Protein AF-A0AAW4MU93-F1 (afdb_monomer_lite)

pLDDT: mean 93.66, std 4.76, range [60.31, 97.75]

Radius of gyration: 15.46 Å; chains: 1; bounding box: 36×21×43 Å

Sequence (83 aa):
MLDIVCAGKDVEGTYKVVKHLLDNVGTMYDFRKSGLYKHMKFRDIDKAILDGVKEKLLEGFRNEEKFGYIAGYEPWEKLIFDR

Structure (mmCIF, N/CA/C/O backbone):
data_AF-A0AAW4MU93-F1
#
_entry.id   AF-A0AAW4MU93-F1
#
loop_
_atom_site.group_PDB
_atom_site.id
_atom_site.type_symbol
_atom_site.label_atom_id
_atom_site.label_alt_id
_atom_site.label_comp_id
_atom_site.label_asym_id
_atom_site.label_entity_id
_atom_site.label_seq_id
_atom_site.pdbx_PDB_ins_code
_atom_site.Cartn_x
_atom_site.Cartn_y
_atom_site.Cartn_z
_atom_site.occupancy
_atom_site.B_iso_or_equiv
_atom_site.auth_seq_id
_atom_site.auth_comp_id
_atom_site.auth_asym_id
_atom_site.auth_atom_id
_atom_site.pdbx_PDB_model_num
ATOM 1 N N . MET A 1 1 ? -10.497 2.155 -7.409 1.00 89.06 1 MET A N 1
ATOM 2 C CA . MET A 1 1 ? -10.765 1.027 -6.484 1.00 89.06 1 MET A CA 1
ATOM 3 C C . MET A 1 1 ? -10.651 1.486 -5.039 1.00 89.06 1 MET A C 1
ATOM 5 O O . MET A 1 1 ? -11.653 1.387 -4.350 1.00 89.06 1 MET A O 1
ATOM 9 N N . LEU A 1 2 ? -9.514 2.058 -4.612 1.00 93.75 2 LEU A N 1
ATOM 10 C CA . LEU A 1 2 ? -9.362 2.632 -3.265 1.00 93.75 2 LEU A CA 1
ATOM 11 C C . LEU A 1 2 ? -10.438 3.686 -2.940 1.00 93.75 2 LEU A C 1
ATOM 13 O O . LEU A 1 2 ? -11.086 3.588 -1.910 1.00 93.75 2 LEU A O 1
ATOM 17 N N . ASP A 1 3 ? -10.713 4.619 -3.855 1.00 94.19 3 ASP A N 1
ATOM 18 C CA . ASP A 1 3 ? -11.736 5.655 -3.622 1.00 94.19 3 ASP A CA 1
ATOM 19 C C . ASP A 1 3 ? -13.144 5.082 -3.403 1.00 94.19 3 ASP A C 1
ATOM 21 O O . ASP A 1 3 ? -13.935 5.652 -2.660 1.00 94.19 3 ASP A O 1
ATOM 25 N N . ILE A 1 4 ? -13.452 3.932 -4.015 1.00 95.62 4 ILE A N 1
ATOM 26 C CA . ILE A 1 4 ? -14.759 3.272 -3.891 1.00 95.62 4 ILE A CA 1
ATOM 27 C C . ILE A 1 4 ? -14.911 2.680 -2.487 1.00 95.62 4 ILE A C 1
ATOM 29 O O . ILE A 1 4 ? -15.915 2.929 -1.823 1.00 95.62 4 ILE A O 1
ATOM 33 N N . VAL A 1 5 ? -13.904 1.930 -2.021 1.00 96.19 5 VAL A N 1
ATOM 34 C CA . VAL A 1 5 ? -13.923 1.319 -0.680 1.00 96.19 5 VAL A CA 1
ATOM 35 C C . VAL A 1 5 ? -13.837 2.381 0.421 1.00 96.19 5 VAL A C 1
ATOM 37 O O . VAL A 1 5 ? -14.546 2.276 1.419 1.00 96.19 5 VAL A O 1
ATOM 40 N N . CYS A 1 6 ? -13.095 3.474 0.199 1.00 95.00 6 CYS A N 1
ATOM 41 C CA . CYS A 1 6 ? -13.064 4.615 1.115 1.00 95.00 6 CYS A CA 1
ATOM 42 C C . CYS A 1 6 ? -14.406 5.354 1.185 1.00 95.00 6 CYS A C 1
ATOM 44 O O . CYS A 1 6 ? -14.857 5.676 2.283 1.00 95.00 6 CYS A O 1
ATOM 46 N N . ALA A 1 7 ? -15.074 5.595 0.050 1.00 95.31 7 ALA A N 1
ATOM 47 C CA . ALA A 1 7 ? -16.388 6.242 0.035 1.00 95.31 7 ALA A CA 1
ATOM 48 C C . ALA A 1 7 ? -17.447 5.418 0.787 1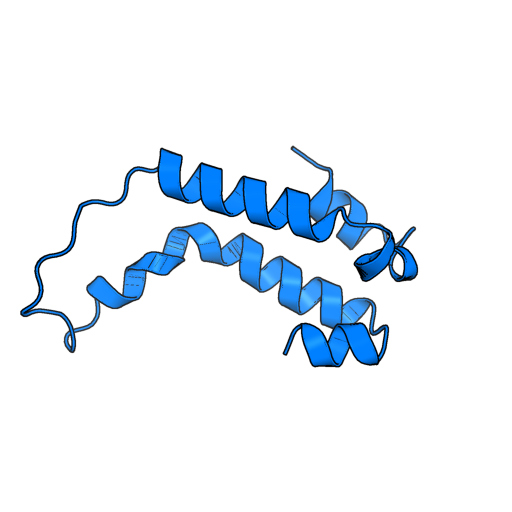.00 95.31 7 ALA A C 1
ATOM 50 O O . ALA A 1 7 ? -18.291 5.984 1.481 1.00 95.31 7 ALA A O 1
ATOM 51 N N . GLY A 1 8 ? -17.375 4.087 0.688 1.00 95.88 8 GLY A N 1
ATOM 52 C CA . GLY A 1 8 ? -18.233 3.166 1.435 1.00 95.88 8 GLY A CA 1
ATOM 53 C C . GLY A 1 8 ? -17.817 2.932 2.891 1.00 95.88 8 GLY A C 1
ATOM 54 O O . GLY A 1 8 ? -18.548 2.253 3.607 1.00 95.88 8 GLY A O 1
ATOM 55 N N . LYS A 1 9 ? -16.665 3.464 3.331 1.00 95.75 9 LYS A N 1
ATOM 56 C CA . LYS A 1 9 ? -16.024 3.131 4.618 1.00 95.75 9 LYS A CA 1
ATOM 57 C C . LYS A 1 9 ? -15.883 1.615 4.840 1.00 95.75 9 LYS A C 1
ATOM 59 O O . LYS A 1 9 ? -16.023 1.121 5.957 1.00 95.75 9 LYS A O 1
ATOM 64 N N . ASP A 1 10 ? -15.614 0.873 3.767 1.00 97.44 10 ASP A N 1
ATOM 65 C CA . ASP A 1 10 ? -15.422 -0.577 3.804 1.00 97.44 10 ASP A CA 1
ATOM 66 C C . ASP A 1 10 ? -14.039 -0.902 4.384 1.00 97.44 10 ASP A C 1
ATOM 68 O O . ASP A 1 10 ? -13.020 -0.812 3.700 1.00 97.44 10 ASP A O 1
ATOM 72 N N . VAL A 1 11 ? -14.008 -1.269 5.665 1.00 97.19 11 VAL A N 1
ATOM 73 C CA . VAL A 1 11 ? -12.781 -1.588 6.410 1.00 97.19 11 VAL A CA 1
ATOM 74 C C . VAL A 1 11 ? -11.985 -2.716 5.751 1.00 97.19 11 VAL A C 1
ATOM 76 O O . VAL A 1 11 ? -10.780 -2.581 5.526 1.00 97.19 11 VAL A O 1
ATOM 79 N N . GLU A 1 12 ? -12.640 -3.827 5.413 1.00 97.00 12 GLU A N 1
ATOM 80 C CA . GLU A 1 12 ? -11.951 -4.996 4.867 1.00 97.00 12 GLU A CA 1
ATOM 81 C C . GLU A 1 12 ? -11.504 -4.746 3.421 1.00 97.00 12 GLU A C 1
ATOM 83 O O . GLU A 1 12 ? -10.384 -5.105 3.040 1.00 97.00 12 GLU A O 1
ATOM 88 N N . GLY A 1 13 ? -12.350 -4.090 2.622 1.00 97.62 13 GLY A N 1
ATOM 89 C CA . GLY A 1 13 ? -12.031 -3.684 1.257 1.00 97.62 13 GLY A CA 1
ATOM 90 C C . GLY A 1 13 ? -10.847 -2.721 1.201 1.00 97.62 13 GLY A C 1
ATOM 91 O O . GLY A 1 13 ? -9.905 -2.948 0.436 1.00 97.62 13 GLY A O 1
ATOM 92 N N . THR A 1 14 ? -10.839 -1.690 2.049 1.00 97.75 14 THR A N 1
ATOM 93 C CA . THR A 1 14 ? -9.726 -0.736 2.148 1.00 97.75 14 THR A CA 1
ATOM 94 C C . THR A 1 14 ? -8.440 -1.429 2.565 1.00 97.75 14 THR A C 1
ATOM 96 O O . THR A 1 14 ? -7.423 -1.258 1.892 1.00 97.75 14 THR A O 1
ATOM 99 N N . TYR A 1 15 ? -8.481 -2.275 3.598 1.00 97.69 15 TYR A N 1
ATOM 100 C CA . TYR A 1 15 ? -7.321 -3.061 4.014 1.00 97.69 15 TYR A CA 1
ATOM 101 C C . TYR A 1 15 ? -6.756 -3.905 2.863 1.00 97.69 15 TYR A C 1
ATOM 103 O O . TYR A 1 15 ? -5.557 -3.846 2.591 1.00 97.69 15 TYR A O 1
ATOM 111 N N . LYS A 1 16 ? -7.603 -4.651 2.140 1.00 97.62 16 LYS A N 1
ATOM 112 C CA . LYS A 1 16 ? -7.167 -5.502 1.019 1.00 97.62 16 LYS A CA 1
ATOM 113 C C . LYS A 1 16 ? -6.494 -4.693 -0.087 1.00 97.62 16 LYS A C 1
ATOM 115 O O . LYS A 1 16 ? -5.437 -5.091 -0.575 1.00 97.62 16 LYS A O 1
ATOM 120 N N . VAL A 1 17 ? -7.082 -3.559 -0.471 1.00 97.38 17 VAL A N 1
ATOM 121 C CA . VAL A 1 17 ? -6.528 -2.690 -1.519 1.00 97.38 17 VAL A CA 1
ATOM 122 C C . VAL A 1 17 ? -5.198 -2.082 -1.076 1.00 97.38 17 VAL A C 1
ATOM 124 O O . VAL A 1 17 ? -4.227 -2.134 -1.829 1.00 97.38 17 VAL A O 1
ATOM 127 N N . VAL A 1 18 ? -5.123 -1.544 0.143 1.00 96.81 18 VAL A N 1
ATOM 128 C CA . VAL A 1 18 ? -3.903 -0.920 0.677 1.00 96.81 18 VAL A CA 1
ATOM 129 C C . VAL A 1 18 ? -2.782 -1.941 0.848 1.00 96.81 18 VAL A C 1
ATOM 131 O O . VAL A 1 18 ? -1.663 -1.698 0.394 1.00 96.81 18 VAL A O 1
ATOM 134 N N . LYS A 1 19 ? -3.085 -3.121 1.396 1.00 97.00 19 LYS A N 1
ATOM 135 C CA . LYS A 1 19 ? -2.136 -4.234 1.486 1.00 97.00 19 LYS A CA 1
ATOM 136 C C . LYS A 1 19 ? -1.586 -4.602 0.112 1.00 97.00 19 LYS A C 1
ATOM 138 O O . LYS A 1 19 ? -0.376 -4.704 -0.056 1.00 97.00 19 LYS A O 1
ATOM 143 N N . HIS A 1 20 ? -2.456 -4.736 -0.888 1.00 96.69 20 HIS A N 1
ATOM 144 C CA . HIS A 1 20 ? -2.029 -5.058 -2.245 1.00 96.69 20 HIS A CA 1
ATOM 145 C C . HIS A 1 20 ? -1.121 -3.975 -2.847 1.00 96.69 20 HIS A C 1
ATOM 147 O O . HIS A 1 20 ? -0.167 -4.304 -3.549 1.00 96.69 20 HIS A O 1
ATOM 153 N N . LEU A 1 21 ? -1.381 -2.691 -2.583 1.00 95.38 21 LEU A N 1
ATOM 154 C CA . LEU A 1 21 ? -0.503 -1.608 -3.035 1.00 95.38 21 LEU A CA 1
ATOM 155 C C . LEU A 1 21 ? 0.886 -1.703 -2.391 1.00 95.38 21 LEU A C 1
ATOM 157 O O . LEU A 1 21 ? 1.883 -1.627 -3.104 1.00 95.38 21 LEU A O 1
ATOM 161 N N . LEU A 1 22 ? 0.950 -1.908 -1.072 1.00 95.88 22 LEU A N 1
ATOM 162 C CA . LEU A 1 22 ? 2.208 -1.985 -0.322 1.00 95.88 22 LEU A CA 1
ATOM 163 C C . LEU A 1 22 ? 3.032 -3.233 -0.675 1.00 95.88 22 LEU A C 1
ATOM 165 O O . LEU A 1 22 ? 4.242 -3.120 -0.879 1.00 95.88 22 LEU A O 1
ATOM 169 N N . ASP A 1 23 ? 2.389 -4.395 -0.808 1.00 95.62 23 ASP A N 1
ATOM 170 C CA . ASP A 1 23 ? 3.052 -5.663 -1.149 1.00 95.62 23 ASP A CA 1
ATOM 171 C C . ASP A 1 23 ? 3.697 -5.629 -2.547 1.00 95.62 23 ASP A C 1
ATOM 173 O O . ASP A 1 23 ? 4.709 -6.287 -2.788 1.00 95.62 23 ASP A O 1
ATOM 177 N N . ASN A 1 24 ? 3.137 -4.843 -3.473 1.00 95.56 24 ASN A N 1
ATOM 178 C CA . ASN A 1 24 ? 3.569 -4.804 -4.873 1.00 95.56 24 ASN A CA 1
ATOM 179 C C . ASN A 1 24 ? 4.463 -3.605 -5.231 1.00 95.56 24 ASN A C 1
ATOM 181 O O . ASN A 1 24 ? 4.837 -3.453 -6.394 1.00 95.56 24 ASN A O 1
ATOM 185 N N . VAL A 1 25 ? 4.877 -2.767 -4.270 1.00 94.75 25 VAL A N 1
ATOM 186 C CA . VAL A 1 25 ? 5.827 -1.669 -4.561 1.00 94.75 25 VAL A CA 1
ATOM 187 C C . VAL A 1 25 ? 7.118 -2.218 -5.179 1.00 94.75 25 VAL A C 1
ATOM 189 O O . VAL A 1 25 ? 7.629 -1.663 -6.152 1.00 94.75 25 VAL A O 1
ATOM 192 N N . GLY A 1 26 ? 7.606 -3.359 -4.679 1.00 92.62 26 GLY A N 1
ATOM 193 C CA . GLY A 1 26 ? 8.827 -4.009 -5.166 1.00 92.62 26 GLY A CA 1
ATOM 194 C C . GLY A 1 26 ? 8.761 -4.479 -6.623 1.00 92.62 26 GLY A C 1
ATOM 195 O O . GLY A 1 26 ? 9.793 -4.595 -7.280 1.00 92.62 26 GLY A O 1
ATOM 196 N N . THR A 1 27 ? 7.557 -4.709 -7.145 1.00 93.12 27 THR A N 1
ATOM 197 C CA . THR A 1 27 ? 7.311 -5.190 -8.511 1.00 93.12 27 THR A CA 1
ATOM 198 C C . THR A 1 27 ? 6.757 -4.096 -9.427 1.00 93.12 27 THR A C 1
ATOM 200 O O . THR A 1 27 ? 6.476 -4.356 -10.595 1.00 93.12 27 THR A O 1
ATOM 203 N N . MET A 1 28 ? 6.663 -2.843 -8.962 1.00 90.44 28 MET A N 1
ATOM 204 C CA . MET A 1 28 ? 6.073 -1.720 -9.711 1.00 90.44 28 MET A CA 1
ATOM 205 C C . MET A 1 28 ? 6.713 -1.484 -11.093 1.00 90.44 28 MET A C 1
ATOM 207 O O . MET A 1 28 ? 6.082 -0.965 -12.010 1.00 90.44 28 MET A O 1
ATOM 211 N N . TYR A 1 29 ? 7.967 -1.891 -11.268 1.00 90.88 29 TYR A N 1
ATOM 212 C CA . TYR A 1 29 ? 8.732 -1.723 -12.503 1.00 90.88 29 TYR A CA 1
ATOM 213 C C . TYR A 1 29 ? 8.851 -2.999 -13.350 1.00 90.88 29 TYR A C 1
ATOM 215 O O . TYR A 1 29 ? 9.588 -3.016 -14.345 1.00 90.88 29 TYR A O 1
ATOM 223 N N . ASP A 1 30 ? 8.141 -4.066 -12.983 1.00 92.50 30 ASP A N 1
ATOM 224 C CA . ASP A 1 30 ? 8.191 -5.352 -13.683 1.00 92.50 30 ASP A CA 1
ATOM 225 C C . ASP A 1 30 ? 7.558 -5.301 -15.074 1.00 92.50 30 ASP A C 1
ATOM 227 O O . ASP A 1 30 ? 7.851 -6.158 -15.906 1.00 92.50 30 ASP A O 1
ATOM 231 N N . PHE A 1 31 ? 6.801 -4.247 -15.399 1.00 91.75 31 PHE A N 1
ATOM 232 C CA . PHE A 1 31 ? 6.319 -4.001 -16.762 1.00 91.75 31 PHE A CA 1
ATOM 233 C C . PHE A 1 31 ? 7.461 -3.996 -17.791 1.00 91.75 31 PHE A C 1
ATOM 235 O O . PHE A 1 31 ? 7.270 -4.423 -18.926 1.00 91.75 31 PHE A O 1
ATOM 242 N N . ARG A 1 32 ? 8.677 -3.598 -17.391 1.00 91.38 32 ARG A N 1
ATOM 243 C CA . ARG A 1 32 ? 9.873 -3.598 -18.251 1.00 91.38 32 ARG A CA 1
ATOM 244 C C . ARG A 1 32 ? 10.318 -5.003 -18.663 1.00 91.38 32 ARG A C 1
ATOM 246 O O . ARG A 1 32 ? 10.998 -5.147 -19.671 1.00 91.38 32 ARG A O 1
ATOM 253 N N . LYS A 1 33 ? 9.926 -6.031 -17.902 1.00 90.88 33 LYS A N 1
ATOM 254 C CA . LYS A 1 33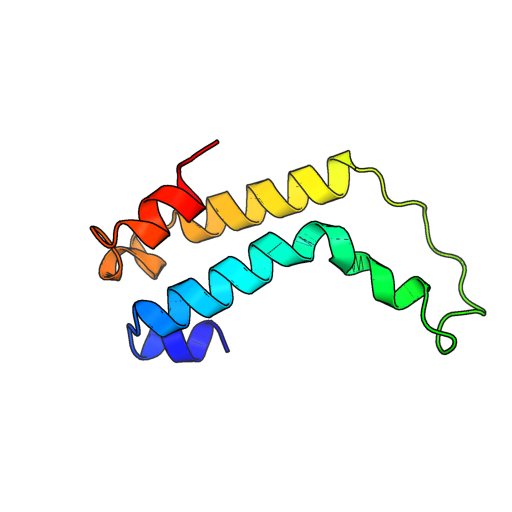 ? 10.167 -7.446 -18.225 1.00 90.88 33 LYS A CA 1
ATOM 255 C C . LYS A 1 33 ? 9.229 -7.948 -19.331 1.00 90.88 33 LYS A C 1
ATOM 257 O O . LYS A 1 33 ? 9.489 -8.992 -19.920 1.00 90.88 33 LYS A O 1
ATOM 262 N N . SER A 1 34 ? 8.141 -7.228 -19.624 1.00 94.94 34 SER A N 1
ATOM 263 C CA . SER A 1 34 ? 7.207 -7.591 -20.692 1.00 94.94 34 SER A CA 1
ATOM 264 C C . SER A 1 34 ? 7.828 -7.393 -22.074 1.00 94.94 34 SER A C 1
ATOM 266 O O . SER A 1 34 ? 8.468 -6.377 -22.355 1.00 94.94 34 SER A O 1
ATOM 268 N N . GLY A 1 35 ? 7.542 -8.324 -22.989 1.00 95.31 35 GLY A N 1
ATOM 269 C CA . GLY A 1 35 ? 7.965 -8.240 -24.388 1.00 95.31 35 GLY A CA 1
ATOM 270 C C . GLY A 1 35 ? 7.453 -6.993 -25.120 1.00 95.31 35 GLY A C 1
ATOM 271 O O . GLY A 1 35 ? 8.076 -6.574 -26.095 1.00 95.31 35 GLY A O 1
ATOM 272 N N . LEU A 1 36 ? 6.376 -6.365 -24.630 1.00 96.25 36 LEU A N 1
ATOM 273 C CA . LEU A 1 36 ? 5.841 -5.116 -25.181 1.00 96.25 36 LEU A CA 1
ATOM 274 C C . LEU A 1 36 ? 6.858 -3.967 -25.092 1.00 96.25 36 LEU A C 1
ATOM 276 O O . LEU A 1 36 ? 6.980 -3.173 -26.022 1.00 96.25 36 LEU A O 1
ATOM 280 N N . TYR A 1 37 ? 7.639 -3.920 -24.010 1.00 94.94 37 TYR A N 1
ATOM 281 C CA . TYR A 1 37 ? 8.580 -2.835 -23.723 1.00 94.94 37 TYR A CA 1
ATOM 282 C C . TYR A 1 37 ? 10.039 -3.183 -24.045 1.00 94.94 37 TYR A C 1
ATOM 284 O O . TYR A 1 37 ? 10.931 -2.387 -23.762 1.00 94.94 37 TYR A O 1
ATOM 292 N N . LYS A 1 38 ? 10.300 -4.327 -24.695 1.00 91.88 38 LYS A N 1
ATOM 293 C CA . LYS A 1 38 ? 11.658 -4.835 -24.991 1.00 91.88 38 LYS A CA 1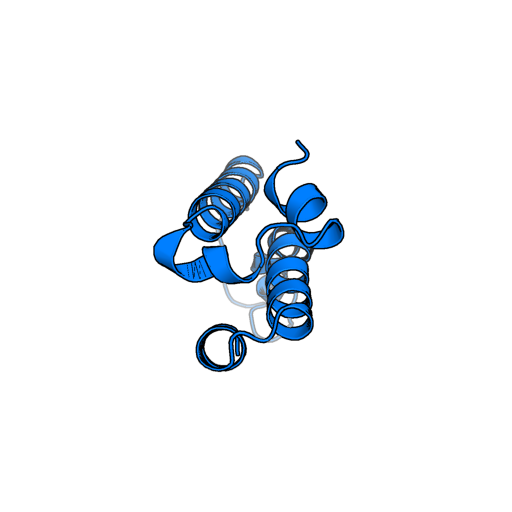
ATOM 294 C C . LYS A 1 38 ? 12.563 -3.872 -25.771 1.00 91.88 38 LYS A C 1
ATOM 296 O O . LYS A 1 38 ? 13.778 -4.016 -25.757 1.00 91.88 38 LYS A O 1
ATOM 301 N N . HIS A 1 39 ? 11.965 -2.940 -26.509 1.00 93.50 39 HIS A N 1
ATOM 302 C CA . HIS A 1 39 ? 12.663 -1.974 -27.357 1.00 93.50 39 HIS A CA 1
ATOM 303 C C . HIS A 1 39 ? 12.988 -0.664 -26.622 1.00 93.50 39 HIS A C 1
ATOM 305 O O . HIS A 1 39 ? 13.706 0.178 -27.156 1.00 93.50 39 HIS A O 1
ATOM 311 N N . MET A 1 40 ? 12.458 -0.473 -25.412 1.00 95.75 40 MET A N 1
ATOM 312 C CA . MET A 1 40 ? 12.701 0.714 -24.603 1.00 95.75 40 MET A CA 1
ATOM 313 C C . MET A 1 40 ? 13.898 0.503 -23.673 1.00 95.75 40 MET A C 1
ATOM 315 O O . MET A 1 40 ? 14.107 -0.582 -23.134 1.00 95.75 40 MET A O 1
ATOM 319 N N . LYS A 1 41 ? 14.667 1.571 -23.444 1.00 90.75 41 LYS A N 1
ATOM 320 C CA . LYS A 1 41 ? 15.704 1.615 -22.408 1.00 90.75 41 LYS A CA 1
ATOM 321 C C . LYS A 1 41 ? 15.171 2.399 -21.219 1.00 90.75 41 LYS A C 1
ATOM 323 O O . LYS A 1 41 ? 14.819 3.568 -21.357 1.00 90.75 41 LYS A O 1
ATOM 328 N N . PHE A 1 42 ? 15.129 1.764 -20.056 1.00 90.19 42 PHE A N 1
ATOM 329 C CA . PHE A 1 42 ? 14.744 2.407 -18.804 1.00 90.19 42 PHE A CA 1
ATOM 330 C C . PHE A 1 42 ? 15.969 2.585 -17.917 1.00 90.19 42 PHE A C 1
ATOM 332 O O . PHE A 1 42 ? 16.934 1.835 -18.029 1.00 90.19 42 PHE A O 1
ATOM 339 N N . ARG A 1 43 ? 15.909 3.563 -17.012 1.00 87.44 43 ARG A N 1
ATOM 340 C CA . ARG A 1 43 ? 16.893 3.683 -15.933 1.00 87.44 43 ARG A CA 1
ATOM 341 C C . ARG A 1 43 ? 16.793 2.476 -15.004 1.00 87.44 43 ARG A C 1
ATOM 343 O O . ARG A 1 43 ? 15.697 1.932 -14.824 1.00 87.44 43 ARG A O 1
ATOM 350 N N . ASP A 1 44 ? 17.916 2.092 -14.410 1.00 85.56 44 ASP A N 1
ATOM 351 C CA . ASP A 1 44 ? 17.919 1.109 -13.334 1.00 85.56 44 ASP A CA 1
ATOM 352 C C . ASP A 1 44 ? 17.106 1.620 -12.148 1.00 85.56 44 ASP A C 1
ATOM 354 O O . ASP A 1 44 ? 16.995 2.828 -11.913 1.00 85.56 44 ASP A O 1
ATOM 358 N N . ILE A 1 45 ? 16.479 0.685 -11.439 1.00 83.00 45 ILE A N 1
ATOM 359 C CA . ILE A 1 45 ? 15.753 1.037 -10.227 1.00 83.00 45 ILE A CA 1
ATOM 360 C C . ILE A 1 45 ? 16.763 1.049 -9.099 1.00 83.00 45 ILE A C 1
ATOM 362 O O . ILE A 1 45 ? 17.358 0.019 -8.783 1.00 83.00 45 ILE A O 1
ATOM 366 N N . ASP A 1 46 ? 16.900 2.201 -8.465 1.00 87.12 46 ASP A N 1
ATOM 367 C CA . ASP A 1 46 ? 17.530 2.273 -7.162 1.00 87.12 46 ASP A CA 1
ATOM 368 C C . ASP A 1 46 ? 16.536 1.765 -6.110 1.00 87.12 46 ASP A C 1
ATOM 370 O O . ASP A 1 46 ? 15.393 2.229 -6.043 1.00 87.12 46 ASP A O 1
ATOM 374 N N . LYS A 1 47 ? 16.969 0.818 -5.275 1.00 88.19 47 LYS A N 1
ATOM 375 C CA . LYS A 1 47 ? 16.174 0.327 -4.148 1.00 88.19 47 LYS A CA 1
ATOM 376 C C . LYS A 1 47 ? 15.710 1.484 -3.253 1.00 88.19 47 LYS A C 1
ATOM 378 O O . LYS A 1 47 ? 14.568 1.468 -2.808 1.00 88.19 47 LYS A O 1
ATOM 383 N N . ALA A 1 48 ? 16.526 2.529 -3.096 1.00 92.56 48 ALA A N 1
ATOM 384 C CA . ALA A 1 48 ? 16.166 3.723 -2.336 1.00 92.56 48 ALA A CA 1
ATOM 385 C C . ALA A 1 48 ? 14.927 4.444 -2.899 1.00 92.56 48 ALA A C 1
ATOM 387 O O . ALA A 1 48 ? 14.160 5.039 -2.142 1.00 92.56 48 ALA A O 1
ATOM 388 N N . ILE A 1 49 ? 14.684 4.366 -4.215 1.00 91.00 49 ILE A N 1
ATOM 389 C CA . ILE A 1 49 ? 13.464 4.911 -4.827 1.00 91.00 49 ILE A CA 1
ATOM 390 C C . ILE A 1 49 ? 12.248 4.085 -4.406 1.00 91.00 49 ILE A C 1
ATOM 392 O O . ILE A 1 49 ? 11.221 4.663 -4.063 1.00 91.00 49 ILE A O 1
ATOM 396 N N . LEU A 1 50 ? 12.346 2.752 -4.418 1.00 92.50 50 LEU A N 1
ATOM 397 C CA . LEU A 1 50 ? 11.241 1.877 -4.009 1.00 92.50 50 LEU A CA 1
ATOM 398 C C . LEU A 1 50 ? 10.917 2.036 -2.526 1.00 92.50 50 LEU A C 1
ATOM 400 O O . LEU A 1 50 ? 9.748 2.180 -2.175 1.00 92.50 50 LEU A O 1
ATOM 404 N N . ASP A 1 51 ? 11.948 2.078 -1.684 1.00 93.69 51 ASP A N 1
ATOM 405 C CA . ASP A 1 51 ? 11.799 2.318 -0.250 1.00 93.69 51 ASP A CA 1
ATOM 406 C C . ASP A 1 51 ? 11.152 3.697 -0.017 1.00 93.69 51 ASP A C 1
ATOM 408 O O . ASP A 1 51 ? 10.159 3.806 0.698 1.00 93.69 51 ASP A O 1
ATOM 412 N N . GLY A 1 52 ? 11.604 4.739 -0.726 1.00 94.81 52 GLY A N 1
ATOM 413 C CA . GLY A 1 52 ? 10.998 6.072 -0.661 1.00 94.81 52 GLY A CA 1
ATOM 414 C C . GLY A 1 52 ? 9.543 6.132 -1.148 1.00 94.81 52 GLY A C 1
ATOM 415 O O . GLY A 1 52 ? 8.744 6.897 -0.607 1.00 94.81 52 GLY A O 1
ATOM 416 N N . VAL A 1 53 ? 9.163 5.331 -2.148 1.00 94.62 53 VAL A N 1
ATOM 417 C CA . VAL A 1 53 ? 7.761 5.202 -2.588 1.00 94.62 53 VAL A CA 1
ATOM 418 C C . VAL A 1 53 ? 6.925 4.507 -1.517 1.00 94.62 53 VAL A C 1
ATOM 420 O O . VAL A 1 53 ? 5.829 4.977 -1.210 1.00 94.62 53 VAL A O 1
ATOM 423 N N . LYS A 1 54 ? 7.439 3.423 -0.927 1.00 95.19 54 LYS A N 1
ATOM 424 C CA . LYS A 1 54 ? 6.753 2.691 0.141 1.00 95.19 54 LYS A CA 1
ATOM 425 C C . LYS A 1 54 ? 6.513 3.582 1.361 1.00 95.19 54 LYS A C 1
ATOM 427 O O . LYS A 1 54 ? 5.391 3.621 1.856 1.00 95.19 54 LYS A O 1
ATOM 432 N N . GLU A 1 55 ? 7.512 4.354 1.783 1.00 95.50 55 GLU A N 1
ATOM 433 C CA . GLU A 1 55 ? 7.375 5.291 2.906 1.00 95.50 55 GLU A CA 1
ATOM 434 C C . GLU A 1 55 ? 6.329 6.379 2.636 1.00 95.50 55 GLU A C 1
ATOM 436 O O . GLU A 1 55 ? 5.476 6.632 3.483 1.00 95.50 55 GLU A O 1
ATOM 441 N N . LYS A 1 56 ? 6.318 6.974 1.435 1.00 96.44 56 LYS A N 1
ATOM 442 C CA . LYS A 1 56 ? 5.300 7.975 1.064 1.00 96.44 56 LYS A CA 1
ATOM 443 C C . LYS A 1 56 ? 3.886 7.400 1.035 1.00 96.44 56 LYS A C 1
ATOM 445 O O . LYS A 1 56 ? 2.931 8.095 1.377 1.00 96.44 56 LYS A O 1
ATOM 450 N N . LEU A 1 57 ? 3.735 6.144 0.615 1.00 95.94 57 LEU A N 1
ATOM 451 C CA . LEU A 1 57 ? 2.448 5.453 0.674 1.00 95.94 57 LEU A CA 1
ATOM 452 C C . LEU A 1 57 ? 2.008 5.247 2.125 1.00 95.94 57 LEU A C 1
ATOM 454 O O . LEU A 1 57 ? 0.880 5.594 2.462 1.00 95.94 57 LEU A O 1
ATOM 458 N N . LEU A 1 58 ? 2.901 4.746 2.985 1.00 96.50 58 LEU A N 1
ATOM 459 C CA . LEU A 1 58 ? 2.626 4.575 4.414 1.00 96.50 58 LEU A CA 1
ATOM 460 C C . LEU A 1 58 ? 2.236 5.900 5.078 1.00 96.50 58 LEU A C 1
ATOM 462 O O . LEU A 1 58 ? 1.240 5.948 5.790 1.00 96.50 58 LEU A O 1
ATOM 466 N N . GLU A 1 59 ? 2.960 6.987 4.805 1.00 95.75 59 GLU A N 1
ATOM 467 C CA . GLU A 1 59 ? 2.610 8.332 5.276 1.00 95.75 59 GLU A CA 1
ATOM 468 C C . GLU A 1 59 ? 1.202 8.746 4.823 1.00 95.75 59 GLU A C 1
ATOM 470 O O . GLU A 1 59 ? 0.395 9.191 5.637 1.00 95.75 59 GLU A O 1
ATOM 475 N N . GLY A 1 60 ? 0.868 8.529 3.547 1.00 95.50 60 GLY A N 1
ATOM 476 C CA . GLY A 1 60 ? -0.461 8.822 3.012 1.00 95.50 60 GLY A CA 1
ATOM 477 C C . GLY A 1 60 ? -1.583 8.020 3.680 1.00 95.50 60 GLY A C 1
ATOM 478 O O . GLY A 1 60 ? -2.669 8.558 3.900 1.00 95.50 60 GLY A O 1
ATOM 479 N N . PHE A 1 61 ? -1.327 6.758 4.033 1.00 95.75 61 PHE A N 1
ATOM 480 C CA . PHE A 1 61 ? -2.303 5.890 4.699 1.00 95.75 61 PHE A CA 1
ATOM 481 C C . PHE A 1 61 ? -2.469 6.185 6.194 1.00 95.75 61 PHE A C 1
ATOM 483 O O . PHE A 1 61 ? -3.514 5.876 6.754 1.00 95.75 61 PHE A O 1
ATOM 490 N N . ARG A 1 62 ? -1.511 6.864 6.834 1.00 95.56 62 ARG A N 1
ATOM 491 C CA . ARG A 1 62 ? -1.627 7.331 8.231 1.00 95.56 62 ARG A CA 1
ATOM 492 C C . ARG A 1 62 ? -2.524 8.563 8.400 1.00 95.56 62 ARG A C 1
ATOM 494 O O . ARG A 1 62 ? -2.689 9.052 9.511 1.00 95.56 62 ARG A O 1
ATOM 501 N N . ASN A 1 63 ? -3.092 9.093 7.318 1.00 94.81 63 ASN A N 1
ATOM 502 C CA . ASN A 1 63 ?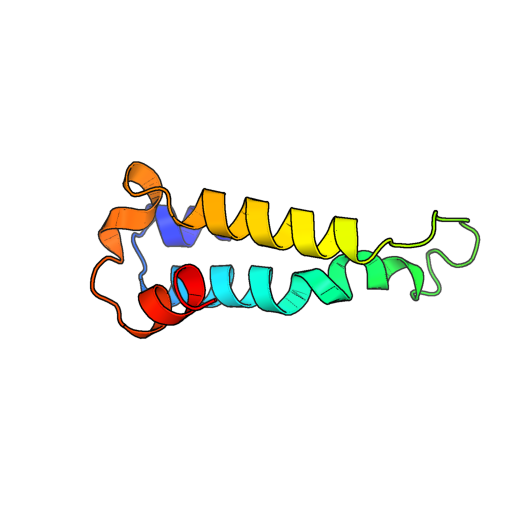 -3.974 10.252 7.377 1.00 94.81 63 ASN A CA 1
ATOM 503 C C . ASN A 1 63 ? -5.321 9.895 8.042 1.00 94.81 63 ASN A C 1
ATOM 505 O O . ASN A 1 63 ? -6.165 9.232 7.438 1.00 94.81 63 ASN A O 1
ATOM 509 N N . GLU A 1 64 ? -5.539 10.382 9.264 1.00 91.06 64 GLU A N 1
ATOM 510 C CA . GLU A 1 64 ? -6.762 10.125 10.038 1.00 91.06 64 GLU A CA 1
ATOM 511 C C . GLU A 1 64 ? -8.034 10.710 9.408 1.00 91.06 64 GLU A C 1
ATOM 513 O O . GLU A 1 64 ? -9.098 10.109 9.518 1.00 91.06 64 GLU A O 1
ATOM 518 N N . GLU A 1 65 ? -7.955 11.838 8.698 1.00 91.81 65 GLU A N 1
ATOM 519 C CA . GLU A 1 65 ? -9.123 12.422 8.020 1.00 91.81 65 GLU A CA 1
ATOM 520 C C . GLU A 1 65 ? -9.681 11.460 6.959 1.00 91.81 65 GLU A C 1
ATOM 522 O O . GLU A 1 65 ? -10.895 11.311 6.807 1.00 91.81 65 GLU A O 1
ATOM 527 N N . LYS A 1 66 ? -8.790 10.761 6.247 1.00 91.31 66 LYS A N 1
ATOM 528 C CA . LYS A 1 66 ? -9.157 9.815 5.190 1.00 91.31 66 LYS A CA 1
ATOM 529 C C . LYS A 1 66 ? -9.390 8.400 5.695 1.00 91.31 66 LYS A C 1
ATOM 531 O O . LYS A 1 66 ? -10.261 7.724 5.156 1.00 91.31 66 LYS A O 1
ATOM 536 N N . PHE A 1 67 ? -8.622 7.945 6.682 1.00 95.50 67 PHE A N 1
ATOM 537 C CA . PHE A 1 67 ? -8.596 6.544 7.111 1.00 95.50 67 PHE A CA 1
ATOM 538 C C . PHE A 1 67 ? -9.038 6.330 8.561 1.00 95.50 67 PHE A C 1
ATOM 540 O O . PHE A 1 67 ? -9.129 5.193 8.994 1.00 95.50 67 PHE A O 1
ATOM 547 N N . GLY A 1 68 ? -9.412 7.367 9.312 1.00 94.50 68 GLY A N 1
ATOM 548 C CA . GLY A 1 68 ? -9.779 7.238 10.729 1.00 94.50 68 GLY A CA 1
ATOM 549 C C . GLY A 1 68 ? -10.963 6.303 11.006 1.00 94.50 68 GLY A C 1
ATOM 550 O O . GLY A 1 68 ? -11.097 5.791 12.111 1.00 94.50 68 GLY A O 1
ATOM 551 N N . TYR A 1 69 ? -11.797 6.003 10.003 1.00 96.06 69 TYR A N 1
ATOM 552 C CA . TYR A 1 69 ? -12.895 5.039 10.139 1.00 96.06 69 TYR A CA 1
ATOM 553 C C . TYR A 1 69 ? -12.435 3.581 10.323 1.00 96.06 69 TYR A C 1
ATOM 555 O O . TYR A 1 69 ? -13.257 2.745 10.688 1.00 96.06 69 TYR A O 1
ATOM 563 N N . ILE A 1 70 ? -11.163 3.265 10.055 1.00 96.31 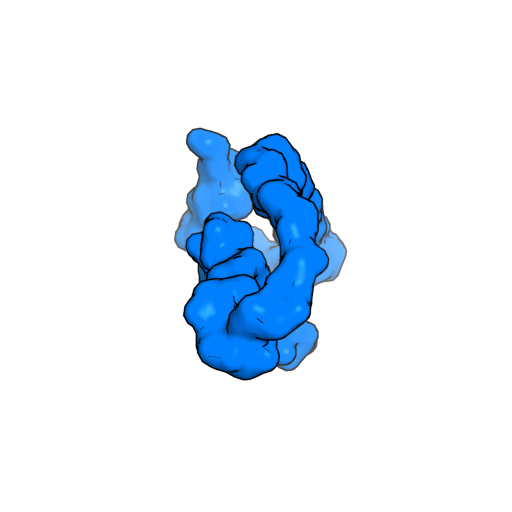70 ILE A N 1
ATOM 564 C CA . ILE A 1 70 ? -10.588 1.921 10.226 1.00 96.31 70 ILE A CA 1
ATOM 565 C C . ILE A 1 70 ? -9.863 1.743 11.569 1.00 96.31 70 ILE A C 1
ATOM 567 O O . ILE A 1 70 ? -9.364 0.656 11.857 1.00 96.31 70 ILE A O 1
ATOM 571 N N . ALA A 1 71 ? -9.817 2.793 12.396 1.00 94.38 71 ALA A N 1
ATOM 572 C CA . ALA A 1 71 ? -9.128 2.775 13.680 1.00 94.38 71 ALA A CA 1
ATOM 573 C C . ALA A 1 71 ? -9.586 1.600 14.561 1.00 94.38 71 ALA A C 1
ATOM 575 O O . ALA A 1 71 ? -10.782 1.333 14.704 1.00 94.38 71 ALA A O 1
ATOM 576 N N . GLY A 1 72 ? -8.619 0.899 15.156 1.00 93.88 72 GLY A N 1
ATOM 577 C CA . GLY A 1 72 ? -8.872 -0.273 16.002 1.00 93.88 72 GLY A CA 1
ATOM 578 C C . GLY A 1 72 ? -9.010 -1.594 15.237 1.00 93.88 72 GLY A C 1
ATOM 579 O O . GLY A 1 72 ? -9.164 -2.648 15.857 1.00 93.88 72 GLY A O 1
ATOM 580 N N . TYR A 1 73 ? -8.917 -1.584 13.905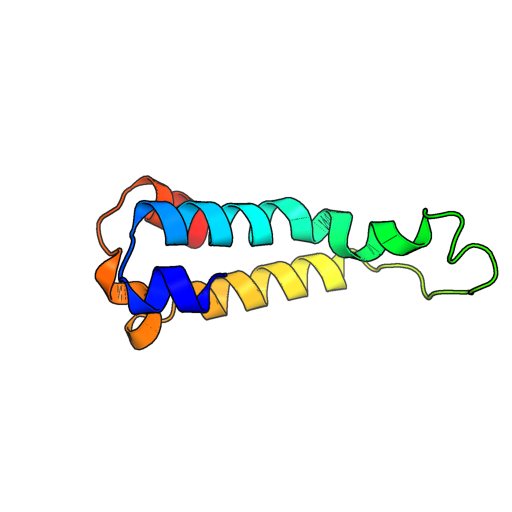 1.00 96.69 73 TYR A N 1
ATOM 581 C CA . TYR A 1 73 ? -8.793 -2.812 13.129 1.00 96.69 73 TYR A CA 1
ATOM 582 C C . TYR A 1 73 ? -7.345 -3.324 13.164 1.00 96.69 73 TYR A C 1
ATOM 584 O O . TYR A 1 73 ? -6.498 -2.909 12.378 1.00 96.69 73 TYR A O 1
ATOM 592 N N . GLU A 1 74 ? -7.067 -4.269 14.063 1.00 96.25 74 GLU A N 1
ATOM 593 C CA . GLU A 1 74 ? -5.732 -4.844 14.316 1.00 96.25 74 GLU A CA 1
ATOM 594 C C . GLU A 1 74 ? -4.879 -5.154 13.063 1.00 96.25 74 GLU A C 1
ATOM 596 O O . GLU A 1 74 ? -3.701 -4.790 13.038 1.00 96.25 74 GLU A O 1
ATOM 601 N N . PRO A 1 75 ? -5.404 -5.788 11.991 1.00 96.75 75 PRO A N 1
ATOM 602 C CA . PRO A 1 75 ? -4.603 -6.051 10.795 1.00 96.75 75 PRO A CA 1
ATOM 603 C C . PRO A 1 75 ? -4.126 -4.783 10.081 1.00 96.75 75 PRO A C 1
ATOM 605 O O . PRO A 1 75 ? -3.049 -4.795 9.486 1.00 96.75 75 PRO A O 1
ATOM 608 N N . TRP A 1 76 ? -4.916 -3.708 10.117 1.00 96.44 76 TRP A N 1
ATOM 609 C CA . TRP A 1 76 ? -4.530 -2.412 9.564 1.00 96.44 76 TRP A CA 1
ATOM 610 C C . TRP A 1 76 ? -3.432 -1.763 10.395 1.00 96.44 76 TRP A C 1
ATOM 612 O O . TRP A 1 76 ? -2.428 -1.334 9.833 1.00 96.44 76 TRP A O 1
ATOM 622 N N . GLU A 1 77 ? -3.596 -1.749 11.718 1.00 95.19 77 GLU A N 1
ATOM 623 C CA . GLU A 1 77 ? -2.622 -1.134 12.621 1.00 95.19 77 GLU A CA 1
ATOM 624 C C . GLU A 1 77 ? -1.232 -1.760 12.429 1.00 95.19 77 GLU A C 1
ATOM 626 O O . GLU A 1 77 ? -0.247 -1.057 12.208 1.00 95.19 77 GLU A O 1
ATOM 631 N N . LYS A 1 78 ? -1.169 -3.095 12.357 1.00 96.00 78 LYS A N 1
ATOM 632 C CA . LYS A 1 78 ? 0.072 -3.822 12.043 1.00 96.00 78 LYS A CA 1
ATOM 633 C C . LYS A 1 78 ? 0.618 -3.475 10.662 1.00 96.00 78 LYS A C 1
ATOM 635 O O . LYS A 1 78 ? 1.808 -3.255 10.506 1.00 96.00 78 LYS A O 1
ATOM 640 N N . LEU A 1 79 ? -0.235 -3.391 9.642 1.00 95.44 79 LEU A N 1
ATOM 641 C CA . LEU A 1 79 ? 0.209 -3.098 8.277 1.00 95.44 79 LEU A CA 1
ATOM 642 C C . LEU A 1 79 ? 0.825 -1.695 8.128 1.00 95.44 79 LEU A C 1
ATOM 644 O O . LEU A 1 79 ? 1.738 -1.517 7.324 1.00 95.44 79 LEU A O 1
ATOM 648 N N . ILE A 1 80 ? 0.295 -0.702 8.845 1.00 95.31 80 ILE A N 1
ATOM 649 C CA . ILE A 1 80 ? 0.652 0.712 8.664 1.00 95.31 80 ILE A CA 1
ATOM 650 C C . ILE A 1 80 ? 1.707 1.193 9.667 1.00 95.31 80 ILE A C 1
ATOM 652 O O . ILE A 1 80 ? 2.496 2.096 9.342 1.00 95.31 80 ILE A O 1
ATOM 656 N N . PHE A 1 81 ? 1.729 0.620 10.871 1.00 91.75 81 PHE A N 1
ATOM 657 C CA . PHE A 1 81 ? 2.562 1.102 11.971 1.00 91.75 81 PHE A CA 1
ATOM 658 C C . PHE A 1 81 ? 3.673 0.137 12.399 1.00 91.75 81 PHE A C 1
ATOM 660 O O . PHE A 1 81 ? 4.637 0.626 12.995 1.00 91.75 81 PHE A O 1
ATOM 667 N N . ASP A 1 82 ? 3.626 -1.160 12.054 1.00 86.44 82 ASP A N 1
ATOM 668 C CA . ASP A 1 82 ? 4.807 -2.014 12.248 1.00 86.44 82 ASP A CA 1
ATOM 669 C C . ASP A 1 82 ? 5.905 -1.625 11.247 1.00 86.44 82 ASP A C 1
ATOM 671 O O . ASP A 1 82 ? 5.662 -1.433 10.052 1.00 86.44 82 ASP A O 1
ATOM 675 N N . ARG A 1 83 ? 7.125 -1.479 11.772 1.00 60.31 83 ARG A N 1
ATOM 676 C CA . ARG A 1 83 ? 8.348 -1.169 11.022 1.00 60.31 83 ARG A CA 1
ATOM 677 C C . ARG A 1 83 ? 9.140 -2.426 10.701 1.00 60.31 83 ARG A C 1
ATOM 679 O O . ARG A 1 83 ? 9.385 -3.208 11.645 1.00 60.31 83 ARG A O 1
#

Organism: NCBI:txid100886

Secondary structure (DSSP, 8-state):
-HHHHHHTT-HHHHHHHHHHHHHTGGGTTGGGGSGGGTT---PPPPHHHHHHHHHHHHHHHT-HHHHGGGTT-HHHHHHHH--

Foldseek 3Di:
DLVVCLVVLPLVVNLVVLVVVLVCLVVPPVVCVDPVNVVDDDDDDDVVVSVVVNVVSLVVCPDCVRNVSNPPVVSVCCVNPPD